Protein AF-A0A3N5P0P5-F1 (afdb_monomer_lite)

Radius of gyration: 8.71 Å; chains: 1; bounding box: 20×15×18 Å

pLDDT: mean 96.74, std 5.82, range [64.62, 98.62]

Structure (mmCIF, N/CA/C/O backbone):
data_AF-A0A3N5P0P5-F1
#
_entry.id   AF-A0A3N5P0P5-F1
#
loop_
_atom_site.group_PDB
_atom_site.id
_atom_site.type_symbol
_atom_site.label_atom_id
_atom_site.label_alt_id
_atom_site.label_comp_id
_atom_site.label_asym_id
_atom_site.label_entity_id
_atom_site.label_seq_id
_atom_site.pdbx_PDB_ins_code
_atom_site.Cartn_x
_atom_site.Cartn_y
_atom_site.Cartn_z
_atom_site.occupancy
_atom_site.B_iso_or_equiv
_atom_site.auth_seq_id
_atom_site.auth_comp_id
_atom_site.auth_asym_id
_atom_site.auth_atom_id
_atom_site.pdbx_PDB_model_num
ATOM 1 N N . MET A 1 1 ? -8.918 -10.896 1.966 1.00 64.62 1 MET A N 1
ATOM 2 C CA . MET A 1 1 ? -8.174 -10.212 3.045 1.00 64.62 1 MET A CA 1
ATOM 3 C C . MET A 1 1 ? -9.019 -9.036 3.502 1.00 64.62 1 MET A C 1
ATOM 5 O O . MET A 1 1 ? -9.486 -8.288 2.653 1.00 64.62 1 MET A O 1
ATOM 9 N N . GLU A 1 2 ? -9.28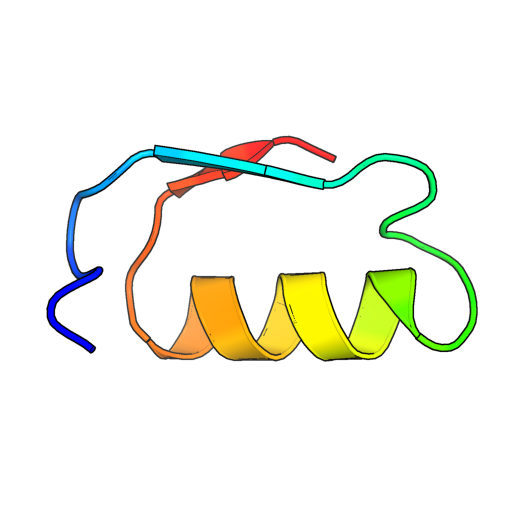5 -8.898 4.795 1.00 89.00 2 GLU A N 1
ATOM 10 C CA . GLU A 1 2 ? -10.025 -7.744 5.315 1.00 89.00 2 GLU A CA 1
ATOM 11 C C . GLU A 1 2 ? -9.035 -6.592 5.561 1.00 89.00 2 GLU A C 1
ATOM 13 O O . GLU A 1 2 ? -8.325 -6.586 6.562 1.00 89.00 2 GLU A O 1
ATOM 18 N N . VAL A 1 3 ? -8.920 -5.659 4.609 1.00 96.88 3 VAL A N 1
ATOM 19 C CA . VAL A 1 3 ? -7.931 -4.553 4.656 1.00 96.88 3 VAL A CA 1
ATOM 20 C C . VAL A 1 3 ? -8.543 -3.158 4.621 1.00 96.88 3 VAL A C 1
ATOM 22 O O . VAL A 1 3 ? -7.830 -2.173 4.794 1.00 96.88 3 VAL A O 1
ATOM 25 N N . ARG A 1 4 ? -9.860 -3.055 4.425 1.00 98.12 4 ARG A N 1
ATOM 26 C CA . ARG A 1 4 ? -10.559 -1.770 4.374 1.00 98.12 4 ARG A CA 1
ATOM 27 C C . ARG A 1 4 ? -10.348 -1.000 5.679 1.00 98.12 4 ARG A C 1
ATOM 29 O O . ARG A 1 4 ? -10.558 -1.545 6.757 1.00 98.12 4 ARG A O 1
ATOM 36 N N . GLY A 1 5 ? -9.925 0.256 5.568 1.00 97.81 5 GLY A N 1
ATOM 37 C CA . GLY A 1 5 ? -9.633 1.137 6.699 1.00 97.81 5 GLY A CA 1
ATOM 38 C C . GLY A 1 5 ? -8.336 0.817 7.452 1.00 97.81 5 GLY A C 1
ATOM 39 O O . GLY A 1 5 ? -7.970 1.574 8.348 1.00 97.81 5 GLY A O 1
ATOM 40 N N . ARG A 1 6 ? -7.618 -0.261 7.104 1.00 98.06 6 ARG A N 1
ATOM 41 C CA . ARG A 1 6 ? -6.313 -0.584 7.703 1.00 98.06 6 ARG A CA 1
ATOM 42 C C . ARG A 1 6 ? -5.197 0.194 7.008 1.00 98.06 6 ARG A C 1
ATOM 44 O O . ARG A 1 6 ? -5.332 0.566 5.844 1.00 98.06 6 ARG A O 1
ATOM 51 N N . THR A 1 7 ? -4.087 0.411 7.710 1.00 98.31 7 THR A N 1
ATOM 52 C CA . THR A 1 7 ? -2.907 1.097 7.164 1.00 98.31 7 THR A CA 1
ATOM 53 C C . THR A 1 7 ? -1.863 0.095 6.679 1.00 98.31 7 THR A C 1
ATOM 55 O O . THR A 1 7 ? -1.562 -0.867 7.384 1.00 98.31 7 THR A O 1
ATOM 58 N N . ALA A 1 8 ? -1.289 0.335 5.500 1.00 98.00 8 ALA A N 1
ATOM 59 C CA . ALA A 1 8 ? -0.179 -0.436 4.948 1.00 98.00 8 ALA A CA 1
ATOM 60 C C . ALA A 1 8 ? 0.990 0.486 4.568 1.00 98.00 8 ALA A C 1
ATOM 62 O O . ALA A 1 8 ? 0.783 1.500 3.906 1.00 98.00 8 ALA A O 1
ATOM 63 N N . LEU A 1 9 ? 2.209 0.112 4.969 1.00 98.44 9 LEU A N 1
ATOM 64 C CA . LEU A 1 9 ? 3.457 0.722 4.506 1.00 98.44 9 LEU A CA 1
ATOM 65 C C . LEU A 1 9 ? 4.047 -0.152 3.395 1.00 98.44 9 LEU A C 1
ATOM 67 O O . LEU A 1 9 ? 4.314 -1.332 3.629 1.00 98.44 9 LEU A O 1
ATOM 71 N N . VAL A 1 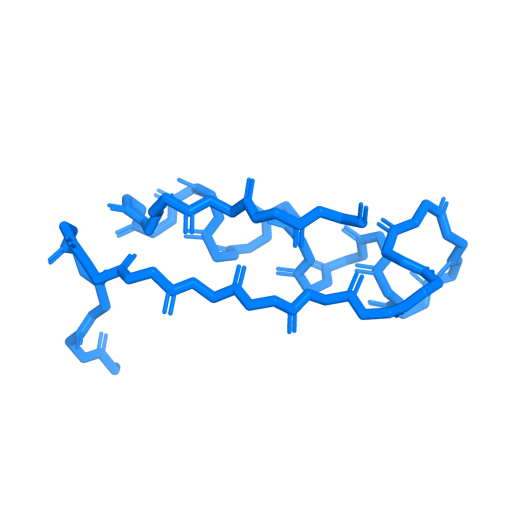10 ? 4.245 0.413 2.204 1.00 97.81 10 VAL A N 1
ATOM 72 C CA . VAL A 1 10 ? 4.783 -0.299 1.038 1.00 97.81 10 VAL A CA 1
ATOM 73 C C . VAL A 1 10 ? 6.081 0.357 0.588 1.00 97.81 10 VAL A C 1
ATOM 75 O O . VAL A 1 10 ? 6.067 1.348 -0.132 1.00 97.81 10 VAL A O 1
ATOM 78 N N . THR A 1 11 ? 7.213 -0.232 0.963 1.00 97.75 11 THR A N 1
ATOM 79 C CA . THR A 1 11 ? 8.526 0.250 0.524 1.00 97.75 11 THR A CA 1
ATOM 80 C C . THR A 1 11 ? 8.731 0.014 -0.975 1.00 97.75 11 THR A C 1
ATOM 82 O O . THR A 1 11 ? 8.253 -0.973 -1.536 1.00 97.75 11 THR A O 1
ATOM 85 N N . ASP A 1 12 ? 9.425 0.947 -1.638 1.00 97.75 12 ASP A N 1
ATOM 86 C CA . ASP A 1 12 ? 9.594 0.971 -3.103 1.00 97.75 12 ASP A CA 1
ATOM 87 C C . ASP A 1 12 ? 8.256 0.870 -3.872 1.00 97.75 12 ASP A C 1
ATOM 89 O O . ASP A 1 12 ? 8.181 0.391 -5.008 1.00 97.75 12 ASP A O 1
ATOM 93 N N . GLY A 1 13 ? 7.157 1.331 -3.260 1.00 97.81 13 GLY A N 1
ATOM 94 C CA . GLY A 1 13 ? 5.804 1.143 -3.780 1.00 97.81 13 GLY A CA 1
ATOM 95 C C . GLY A 1 13 ? 5.475 1.942 -5.048 1.00 97.81 13 GLY A C 1
ATOM 96 O O . GLY A 1 13 ? 4.334 1.905 -5.504 1.00 97.81 13 GLY A O 1
ATOM 97 N N . ALA A 1 14 ? 6.456 2.632 -5.636 1.00 96.94 14 ALA A N 1
ATOM 98 C CA . ALA A 1 14 ? 6.371 3.288 -6.939 1.00 96.94 14 ALA A CA 1
ATOM 99 C C . ALA A 1 14 ? 6.902 2.418 -8.099 1.00 96.94 14 ALA A C 1
ATOM 101 O O . ALA A 1 14 ? 6.557 2.678 -9.255 1.00 96.94 14 ALA A O 1
ATOM 102 N N . HIS A 1 15 ? 7.682 1.363 -7.826 1.00 97.81 15 HIS A N 1
ATOM 103 C CA . HIS A 1 15 ? 8.349 0.565 -8.860 1.00 97.81 15 HIS A CA 1
ATOM 104 C C . HIS A 1 15 ? 7.842 -0.884 -8.927 1.00 97.81 15 HIS A C 1
ATOM 106 O O . HIS A 1 15 ? 7.597 -1.539 -7.916 1.00 97.81 15 HIS A O 1
ATOM 112 N N . ARG A 1 16 ? 7.718 -1.417 -10.155 1.00 96.88 16 ARG A N 1
ATOM 113 C CA . ARG A 1 16 ? 7.421 -2.833 -10.469 1.00 96.88 16 ARG A CA 1
ATOM 114 C C . ARG A 1 16 ? 6.305 -3.434 -9.592 1.00 96.88 16 ARG A C 1
ATOM 116 O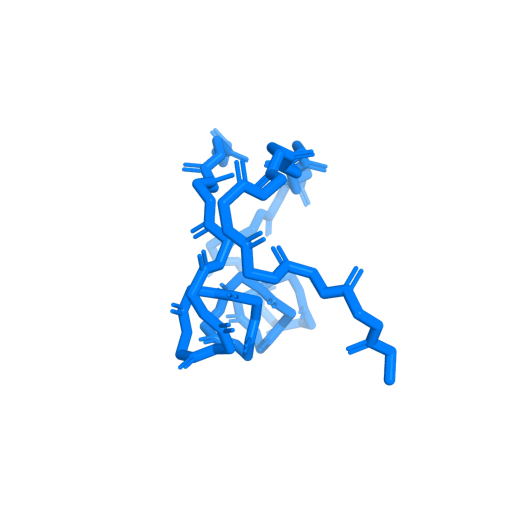 O . ARG A 1 16 ? 5.150 -3.023 -9.681 1.00 96.88 16 ARG A O 1
ATOM 123 N N . VAL A 1 17 ? 6.659 -4.416 -8.762 1.00 97.75 17 VAL A N 1
ATOM 124 C CA . VAL A 1 17 ? 5.754 -5.144 -7.869 1.00 97.75 17 VAL A CA 1
ATOM 125 C C . VAL A 1 17 ? 5.247 -4.244 -6.745 1.00 97.75 17 VAL A C 1
ATOM 127 O O . VAL A 1 17 ? 4.068 -4.322 -6.414 1.00 97.75 17 VAL A O 1
ATOM 130 N N . GLY A 1 18 ? 6.084 -3.340 -6.225 1.00 98.12 18 GLY A N 1
ATOM 131 C CA . GLY A 1 18 ? 5.679 -2.359 -5.221 1.00 98.12 18 GLY A CA 1
ATOM 132 C C . GLY A 1 18 ? 4.496 -1.524 -5.710 1.00 98.12 18 GLY A C 1
ATOM 133 O O . GLY A 1 18 ? 3.484 -1.433 -5.023 1.00 98.12 18 GLY A O 1
ATOM 134 N N . ARG A 1 19 ? 4.551 -1.036 -6.958 1.00 98.44 19 ARG A N 1
ATOM 135 C CA . ARG A 1 19 ? 3.431 -0.309 -7.584 1.00 98.44 19 ARG A CA 1
ATOM 136 C C . ARG A 1 19 ? 2.160 -1.145 -7.691 1.00 98.44 19 ARG A C 1
ATOM 138 O O . ARG A 1 19 ? 1.076 -0.641 -7.405 1.00 98.44 19 ARG A O 1
ATOM 145 N N . ALA A 1 20 ? 2.276 -2.406 -8.102 1.00 98.50 20 ALA A N 1
ATOM 146 C CA . ALA A 1 20 ? 1.119 -3.292 -8.207 1.00 98.50 20 ALA A CA 1
ATOM 147 C C . ALA A 1 20 ? 0.462 -3.533 -6.834 1.00 98.50 20 ALA A C 1
ATOM 149 O O . ALA A 1 20 ? -0.761 -3.463 -6.718 1.00 98.50 20 ALA A O 1
ATOM 150 N N . ILE A 1 21 ? 1.271 -3.744 -5.791 1.00 98.06 21 ILE A N 1
ATOM 151 C CA . ILE A 1 21 ? 0.805 -3.953 -4.413 1.00 98.06 21 ILE A CA 1
A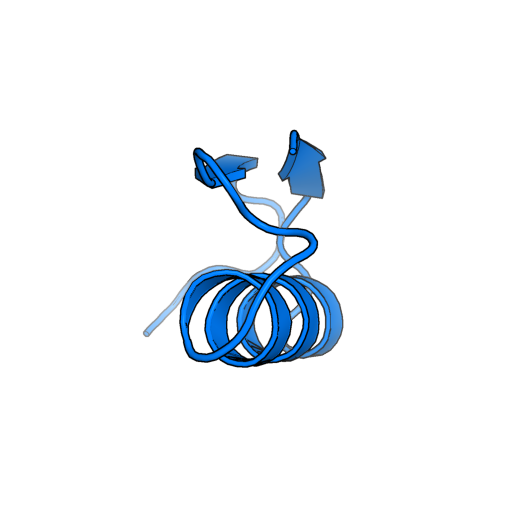TOM 152 C C . ILE A 1 21 ? 0.143 -2.686 -3.858 1.00 98.06 21 ILE A C 1
ATOM 154 O O . ILE A 1 21 ? -0.979 -2.765 -3.357 1.00 98.06 21 ILE A O 1
ATOM 158 N N . THR A 1 22 ? 0.789 -1.521 -3.991 1.00 98.44 22 THR A N 1
ATOM 159 C CA . THR A 1 22 ? 0.251 -0.218 -3.562 1.00 98.44 22 THR A CA 1
ATOM 160 C C . THR A 1 22 ? -1.138 0.028 -4.145 1.00 98.44 22 THR A C 1
ATOM 162 O O . THR A 1 22 ? -2.076 0.343 -3.413 1.00 98.44 22 THR A O 1
ATOM 165 N N . LEU A 1 23 ? -1.292 -0.165 -5.460 1.00 98.44 23 LEU A N 1
ATOM 166 C CA . LEU A 1 23 ? -2.563 0.053 -6.151 1.00 98.44 23 LEU A CA 1
ATOM 167 C C . LEU A 1 23 ? -3.640 -0.939 -5.702 1.00 98.44 23 LEU A C 1
ATOM 169 O O . LEU A 1 23 ? -4.771 -0.526 -5.455 1.00 98.44 23 LEU A O 1
ATOM 173 N N . ALA A 1 24 ? -3.297 -2.219 -5.550 1.00 98.31 24 ALA A N 1
ATOM 174 C CA . ALA A 1 24 ? -4.247 -3.234 -5.104 1.00 98.31 24 ALA A CA 1
ATOM 175 C C . ALA A 1 24 ? -4.755 -2.966 -3.674 1.00 98.31 24 ALA A C 1
ATOM 177 O O . ALA A 1 24 ? -5.953 -3.073 -3.411 1.00 98.31 24 ALA A O 1
ATOM 178 N N . LEU A 1 25 ? -3.866 -2.575 -2.754 1.00 98.31 25 LEU A N 1
ATOM 179 C CA . LEU A 1 25 ? -4.227 -2.249 -1.370 1.00 98.31 25 LEU A CA 1
ATOM 180 C C . LEU A 1 25 ? -5.098 -0.990 -1.287 1.00 98.31 25 LEU A C 1
ATOM 182 O O . LEU A 1 25 ? -6.121 -1.001 -0.598 1.00 98.31 25 LEU A O 1
ATOM 186 N N .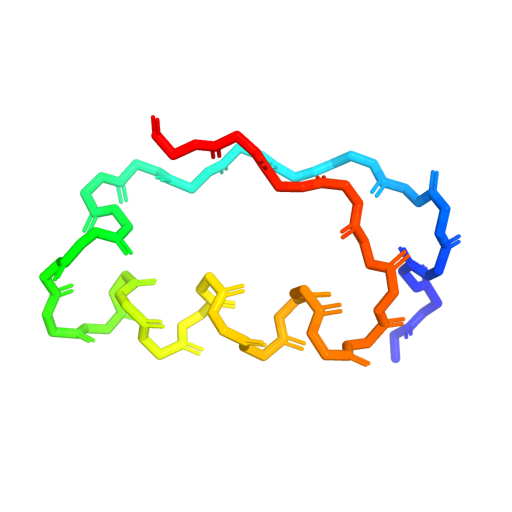 ALA A 1 26 ? -4.744 0.063 -2.029 1.00 98.12 26 ALA A N 1
ATOM 187 C CA . ALA A 1 26 ? -5.543 1.284 -2.103 1.00 98.12 26 ALA A CA 1
ATOM 188 C C . ALA A 1 26 ? -6.947 1.009 -2.675 1.00 98.12 26 ALA A C 1
ATOM 190 O O . ALA A 1 26 ? -7.946 1.432 -2.095 1.00 98.12 26 ALA A O 1
ATOM 191 N N . GLN A 1 27 ? -7.049 0.229 -3.760 1.00 98.38 27 GLN A N 1
ATOM 192 C CA . GLN A 1 27 ? -8.335 -0.180 -4.348 1.00 98.38 27 GLN A CA 1
ATOM 193 C C . GLN A 1 27 ? -9.185 -1.019 -3.383 1.00 98.38 27 GLN A C 1
ATOM 195 O O . GLN A 1 27 ? -10.409 -0.885 -3.354 1.00 98.38 27 GLN A O 1
ATOM 200 N N . ALA A 1 28 ? -8.551 -1.846 -2.549 1.00 98.25 28 ALA A N 1
ATOM 201 C CA . ALA A 1 28 ? -9.227 -2.604 -1.498 1.00 98.25 28 ALA A CA 1
ATOM 202 C C . ALA A 1 28 ? -9.669 -1.738 -0.295 1.00 98.25 28 ALA A C 1
ATOM 204 O O . ALA A 1 28 ? -10.355 -2.231 0.605 1.00 98.25 28 ALA A O 1
ATOM 205 N N . GLY A 1 29 ? -9.330 -0.444 -0.289 1.00 98.00 29 GLY A N 1
ATOM 206 C CA . GLY A 1 29 ? -9.740 0.528 0.720 1.00 98.00 29 GLY A CA 1
ATOM 207 C C . GLY A 1 29 ? -8.786 0.645 1.905 1.00 98.00 29 GLY A C 1
ATOM 208 O O . GLY A 1 29 ? -9.222 1.082 2.969 1.00 98.00 29 GLY A O 1
ATOM 209 N N . ALA A 1 30 ? -7.530 0.222 1.760 1.00 98.56 30 ALA A N 1
ATOM 210 C CA . ALA A 1 30 ? -6.497 0.482 2.755 1.00 98.56 30 ALA A CA 1
ATOM 211 C C . ALA A 1 30 ? -5.978 1.927 2.646 1.00 98.56 30 ALA A C 1
ATOM 213 O O . ALA A 1 30 ? -5.897 2.490 1.553 1.00 98.56 30 ALA A O 1
ATOM 214 N N . ASN A 1 31 ? -5.558 2.500 3.772 1.00 98.62 31 ASN A N 1
ATOM 215 C CA . ASN A 1 31 ? -4.737 3.708 3.792 1.00 98.62 31 ASN A CA 1
ATOM 216 C C . ASN A 1 31 ? -3.295 3.294 3.481 1.00 98.62 31 ASN A C 1
ATOM 218 O O . ASN A 1 31 ? -2.726 2.479 4.208 1.00 98.62 31 ASN A O 1
ATOM 222 N N . VAL A 1 32 ? -2.696 3.816 2.413 1.00 98.25 32 VAL A N 1
ATOM 223 C CA . VAL A 1 32 ? -1.358 3.385 1.985 1.00 98.25 32 VAL A CA 1
ATOM 224 C C . VAL A 1 32 ? -0.348 4.510 2.174 1.00 98.25 32 VAL A C 1
ATOM 226 O O . VAL A 1 32 ? -0.559 5.621 1.697 1.00 98.25 32 VAL A O 1
ATOM 229 N N . ALA A 1 33 ? 0.752 4.195 2.855 1.00 98.38 33 ALA A N 1
ATOM 230 C CA . ALA A 1 33 ? 1.976 4.985 2.872 1.00 98.38 33 ALA A CA 1
ATOM 231 C C . ALA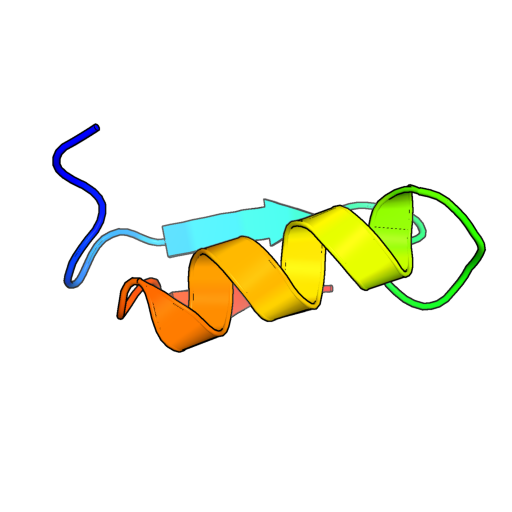 A 1 33 ? 3.013 4.287 1.983 1.00 98.38 33 ALA A C 1
ATOM 233 O O . ALA A 1 33 ? 3.160 3.064 2.056 1.00 98.38 33 ALA A O 1
ATOM 234 N N . ILE A 1 34 ? 3.691 5.056 1.132 1.00 96.19 34 ILE A N 1
ATOM 235 C CA . ILE A 1 34 ? 4.655 4.568 0.138 1.00 96.19 34 ILE A CA 1
ATOM 236 C C . ILE A 1 34 ? 6.056 5.035 0.525 1.00 96.19 34 ILE A C 1
ATOM 238 O O . ILE A 1 34 ? 6.164 6.233 0.866 1.00 96.19 34 ILE A O 1
#

Foldseek 3Di:
DQAAAAEDEQPVLVDDVSVVVQVVSVVSHHHYDD

Secondary structure (DSSP, 8-state):
---TT-EEE-TTTTSHHHHHHHHHHHHTT-EEE-

Sequence (34 aa):
MEVRGRTALVTDGAHRVGRAITLALAQAGANVAI